Protein AF-A0A959FDM8-F1 (afdb_monomer)

Nearest PDB structures (foldseek):
  3bf2-assembly1_A-2  TM=5.795E-01  e=1.404E-01  Neisseria meningitidis FAM18
  5tu7-assembly1_A  TM=5.441E-01  e=1.177E+00  Staphylococcus epidermidis RP62A
  1ozb-assembly1_A  TM=4.384E-01  e=6.915E-01  Haemophilus influenzae
  6yfe-assembly1_AB  TM=4.463E-01  e=3.406E+00  Beihai levi-like virus 19

Solvent-accessible surface area (backbone atoms only — not comparable to full-atom values): 9810 Å² total; per-residue (Å²): 129,78,74,36,74,51,83,77,70,63,58,70,44,60,76,67,63,50,94,76,71,79,64,26,52,66,67,56,38,52,44,51,50,52,53,50,48,62,71,33,40,60,53,68,38,86,93,43,48,82,48,36,28,66,62,60,83,38,49,65,60,50,56,45,68,89,65,55,94,84,69,79,98,66,96,71,78,80,39,45,74,75,28,67,65,49,47,51,49,45,37,53,52,49,51,48,51,43,52,72,71,38,75,59,43,46,74,74,48,70,48,59,49,76,43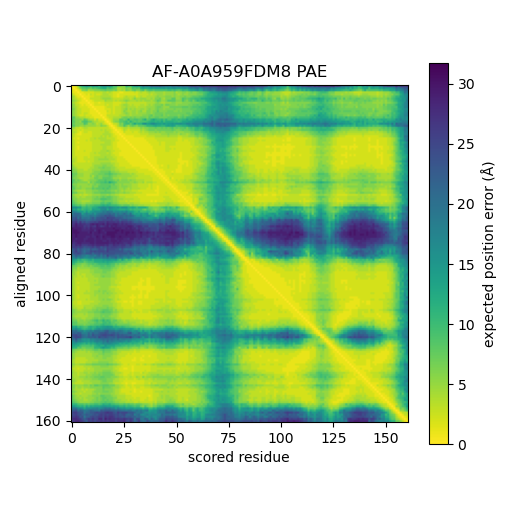,82,61,82,71,100,59,64,92,66,38,37,30,38,40,40,36,42,37,31,31,31,65,91,76,71,41,68,47,78,77,50,44,74,49,76,44,81,46,64,90,68,86,85,82,79,134

Mean predicted aligned error: 8.65 Å

Secondary structure (DSSP, 8-state):
---B--SS--HHHHHTT-S----B-HHHHHHHHHHHHHHPPTTTSSS-TT-S-GGGGGHHHHHSTT--SSS-SS-----TTT-HHHHHHHHHHHHHHHHHH-TTEEEEEEEEEEEEPPSS--TT-EEEEEEEEEEETTT--B-SSPEEEEEEE--S-----

pLDDT: mean 81.42, std 17.05, range [36.94, 97.62]

Foldseek 3Di:
DDWAAAPVGPVVCVVVVPPDHDTDDPLVRLLRVLVVQAPADQCNDPVHSRGHQPVVVCLCQQQPVVDPPPDDPDDDDDTLQRPPVNLVVSLVSSQVNSVVRVVQWDWPHKDWHWDQDDDPDDRRKIKIWIWTWTAGPVPRHISPPTRIDIDTDDPDDDDDD

Structure (mmCIF, N/CA/C/O backbone):
data_AF-A0A959FDM8-F1
#
_entry.id   AF-A0A959FDM8-F1
#
loop_
_atom_site.group_PDB
_atom_site.id
_atom_site.type_symbol
_atom_site.label_atom_id
_atom_site.label_alt_id
_atom_site.label_comp_id
_atom_site.label_asym_id
_atom_site.label_entity_id
_atom_site.label_seq_id
_atom_site.pdbx_PDB_ins_code
_atom_site.Cartn_x
_atom_site.Cartn_y
_atom_site.Cartn_z
_atom_site.occupancy
_atom_site.B_iso_or_equiv
_atom_site.auth_seq_id
_atom_site.auth_comp_id
_atom_site.auth_asym_id
_atom_site.auth_atom_id
_atom_site.pdbx_PDB_model_num
ATOM 1 N N . MET A 1 1 ? -10.845 8.423 21.062 1.00 62.12 1 MET A N 1
ATOM 2 C CA . MET A 1 1 ? -10.490 8.333 19.624 1.00 62.12 1 MET A CA 1
ATOM 3 C C . MET A 1 1 ? -10.864 6.943 19.131 1.00 62.12 1 MET A C 1
ATOM 5 O O . MET A 1 1 ? -10.782 6.033 19.945 1.00 62.12 1 MET A O 1
ATOM 9 N N . PRO A 1 2 ? -11.313 6.761 17.875 1.00 78.88 2 PRO A N 1
ATOM 10 C CA . PRO A 1 2 ? -11.652 5.434 17.362 1.00 78.88 2 PRO A CA 1
ATOM 11 C C . PRO A 1 2 ? -10.421 4.519 17.363 1.00 78.88 2 PRO A C 1
ATOM 13 O O . PRO A 1 2 ? -9.334 4.935 16.961 1.00 78.88 2 PRO A O 1
ATOM 16 N N . GLU A 1 3 ? -10.616 3.285 17.822 1.00 87.69 3 GLU A N 1
ATOM 17 C CA . GLU A 1 3 ? -9.589 2.248 17.918 1.00 87.69 3 GLU A CA 1
ATOM 18 C C . GLU A 1 3 ? -9.835 1.159 16.873 1.00 87.69 3 GLU A C 1
ATOM 20 O O . GLU A 1 3 ? -10.935 0.610 16.774 1.00 87.69 3 GLU A O 1
ATOM 25 N N . TYR A 1 4 ? -8.798 0.811 16.115 1.00 91.62 4 TYR A N 1
ATOM 26 C CA . TYR A 1 4 ? -8.880 -0.143 15.009 1.00 91.62 4 TYR A CA 1
ATOM 27 C C . TYR A 1 4 ? -8.200 -1.462 15.374 1.00 91.62 4 TYR A C 1
ATOM 29 O O . TYR A 1 4 ? -7.279 -1.497 16.189 1.00 91.62 4 TYR A O 1
ATOM 37 N N . PHE A 1 5 ? -8.638 -2.565 14.773 1.00 90.81 5 PHE A N 1
ATOM 38 C CA . PHE A 1 5 ? -7.923 -3.835 14.890 1.00 90.81 5 PHE A CA 1
ATOM 39 C C . PHE A 1 5 ? -6.745 -3.889 13.902 1.00 90.81 5 PHE A C 1
ATOM 41 O O . PHE A 1 5 ? -6.825 -3.278 12.835 1.00 90.81 5 PHE A O 1
ATOM 48 N N . PRO A 1 6 ? -5.650 -4.589 14.245 1.00 88.69 6 PRO A N 1
ATOM 49 C CA . PRO A 1 6 ? -4.534 -4.804 13.333 1.00 88.69 6 PRO A CA 1
ATOM 50 C C . PRO A 1 6 ? -4.874 -5.828 12.242 1.00 88.69 6 PRO A C 1
ATOM 52 O O . PRO A 1 6 ? -5.827 -6.598 12.373 1.00 88.69 6 PRO A O 1
ATOM 55 N N . THR A 1 7 ? -4.038 -5.855 11.202 1.00 82.62 7 THR A N 1
ATOM 56 C CA . THR A 1 7 ? -4.028 -6.887 10.158 1.00 82.62 7 THR A CA 1
ATOM 57 C C . THR A 1 7 ? -2.748 -7.727 10.304 1.00 82.62 7 THR A C 1
ATOM 59 O O . THR A 1 7 ? -1.671 -7.133 10.396 1.00 82.62 7 THR A O 1
ATOM 62 N N . PRO A 1 8 ? -2.824 -9.073 10.330 1.00 83.19 8 PRO A N 1
ATOM 63 C CA . PRO A 1 8 ? -4.046 -9.880 10.284 1.00 83.19 8 PRO A CA 1
ATOM 64 C C . PRO A 1 8 ? -4.907 -9.711 11.545 1.00 83.19 8 PRO A C 1
ATOM 66 O O . PRO A 1 8 ? -4.404 -9.392 12.624 1.00 83.19 8 PRO A O 1
ATOM 69 N N . PHE A 1 9 ? -6.217 -9.921 11.393 1.00 87.62 9 PHE A N 1
ATOM 70 C CA . PHE A 1 9 ? -7.175 -9.745 12.483 1.00 87.62 9 PHE A CA 1
ATOM 71 C C . PHE A 1 9 ? -6.873 -10.722 13.638 1.00 87.62 9 PHE A C 1
ATOM 73 O O . PHE A 1 9 ? -6.688 -11.919 13.391 1.00 87.62 9 PHE A O 1
ATOM 80 N N . PRO A 1 10 ? -6.832 -10.261 14.904 1.00 89.12 10 PRO A N 1
ATOM 81 C CA . PRO A 1 10 ? -6.372 -11.067 16.034 1.00 89.12 10 PRO A CA 1
ATOM 82 C C . PRO A 1 10 ? -7.465 -12.023 16.549 1.00 89.12 10 PRO A C 1
ATOM 84 O O . PRO A 1 10 ? -7.895 -11.945 17.700 1.00 89.12 10 PRO A O 1
ATOM 87 N N . PHE A 1 11 ? -7.923 -12.955 15.703 1.00 89.81 11 PHE A N 1
ATOM 88 C CA . PHE A 1 11 ? -8.958 -13.937 16.058 1.00 89.81 11 PHE A CA 1
ATOM 89 C C . PHE A 1 11 ? -8.583 -14.757 17.296 1.00 89.81 11 PHE A C 1
ATOM 91 O O . PHE A 1 11 ? -9.418 -14.970 18.171 1.00 89.81 11 PHE A O 1
ATOM 98 N N . HIS A 1 12 ? -7.319 -15.172 17.400 1.00 89.69 12 HIS A N 1
ATOM 99 C CA . HIS A 1 12 ? -6.831 -15.991 18.508 1.00 89.69 12 HIS A CA 1
ATOM 100 C C . HIS A 1 12 ? -7.001 -15.307 19.874 1.00 89.69 12 HIS A C 1
ATOM 102 O O . HIS A 1 12 ? -7.397 -15.962 20.837 1.00 89.69 12 HIS A O 1
ATOM 108 N N . ASP A 1 13 ? -6.753 -13.998 19.959 1.00 89.88 13 ASP A N 1
ATOM 109 C CA . ASP A 1 13 ? -6.907 -13.234 21.198 1.00 89.88 13 ASP A CA 1
ATOM 110 C C . ASP A 1 13 ? -8.375 -13.064 21.584 1.00 89.88 13 ASP A C 1
ATOM 112 O O . ASP A 1 13 ? -8.732 -13.151 22.760 1.00 89.88 13 ASP A O 1
ATOM 116 N N . ILE A 1 14 ? -9.243 -12.867 20.589 1.00 88.62 14 ILE A N 1
ATOM 117 C CA . ILE A 1 14 ? -10.691 -12.766 20.798 1.00 88.62 14 ILE A CA 1
ATOM 118 C C . ILE A 1 14 ? -11.241 -14.103 21.295 1.00 88.62 14 ILE A C 1
ATOM 120 O O . ILE A 1 14 ? -11.965 -14.139 22.290 1.00 88.62 14 ILE A O 1
ATOM 124 N N . MET A 1 15 ? -10.850 -15.210 20.659 1.00 89.81 15 MET A N 1
ATOM 125 C CA . MET A 1 15 ? -11.265 -16.555 21.062 1.00 89.81 15 MET A CA 1
ATOM 126 C C . MET A 1 15 ? -10.808 -16.895 22.484 1.00 89.81 15 MET A C 1
ATOM 128 O O . MET A 1 15 ? -11.566 -17.488 23.249 1.00 89.81 15 MET A O 1
ATOM 132 N N . LYS A 1 16 ? -9.598 -16.470 22.870 1.00 92.50 16 LYS A N 1
ATOM 133 C CA . LYS A 1 16 ? -9.056 -16.647 24.227 1.00 92.50 16 LYS A CA 1
ATOM 134 C C . LYS A 1 16 ? -9.625 -15.666 25.258 1.00 92.50 16 LYS A C 1
ATOM 136 O O . LYS A 1 16 ? -9.249 -15.743 26.425 1.00 92.50 16 LYS A O 1
ATOM 141 N N . LYS A 1 17 ? -10.519 -14.751 24.857 1.00 88.69 17 LYS A N 1
ATOM 142 C CA . LYS A 1 17 ? -11.048 -13.665 25.702 1.00 88.69 17 LYS A CA 1
ATOM 143 C C . LYS A 1 17 ? -9.924 -12.856 26.367 1.00 88.69 17 LYS A C 1
ATOM 145 O O . LYS A 1 17 ? -10.032 -12.458 27.530 1.00 88.69 17 LYS A O 1
ATOM 150 N N . SER A 1 18 ? -8.831 -12.631 25.634 1.00 88.62 18 SER A N 1
ATOM 151 C CA . SER A 1 18 ? -7.681 -11.859 26.104 1.00 88.62 18 SER A CA 1
ATOM 152 C C . SER A 1 18 ? -8.138 -10.476 26.576 1.00 88.62 18 SER A C 1
ATOM 154 O O . SER A 1 18 ? -8.799 -9.742 25.845 1.00 88.62 18 SER A O 1
ATOM 156 N N . ARG A 1 19 ? -7.755 -10.087 27.800 1.00 81.19 19 ARG A N 1
ATOM 157 C CA . ARG A 1 19 ? -8.179 -8.811 28.415 1.00 81.19 19 ARG A CA 1
ATOM 158 C C . ARG A 1 19 ? -7.658 -7.567 27.685 1.00 81.19 19 ARG A C 1
ATOM 160 O O . ARG A 1 19 ? -8.189 -6.481 27.889 1.00 81.19 19 ARG A O 1
ATOM 167 N N . LYS A 1 20 ? -6.604 -7.705 26.877 1.00 85.88 20 LYS A N 1
ATOM 168 C CA . LYS 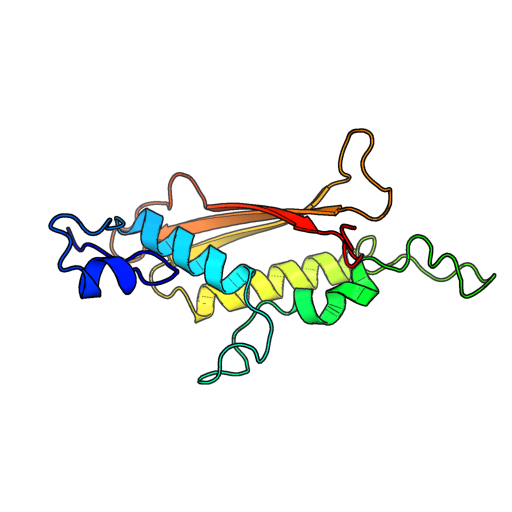A 1 20 ? -5.984 -6.615 26.115 1.00 85.88 20 LYS A CA 1
ATOM 169 C C . LYS A 1 20 ? -5.687 -7.085 24.697 1.00 85.88 20 LYS A C 1
ATOM 171 O O . LYS A 1 20 ? -4.639 -7.668 24.447 1.00 85.88 20 LYS A O 1
ATOM 176 N N . ILE A 1 21 ? -6.609 -6.824 23.777 1.00 88.31 21 ILE A N 1
ATOM 177 C CA . ILE A 1 21 ? -6.351 -6.985 22.344 1.00 88.31 21 ILE A CA 1
ATOM 178 C C . ILE A 1 21 ? -5.669 -5.710 21.865 1.00 88.31 21 ILE A C 1
ATOM 180 O O . ILE A 1 21 ? -6.181 -4.615 22.104 1.00 88.31 21 ILE A O 1
ATOM 184 N N . ARG A 1 22 ? -4.521 -5.836 21.194 1.00 88.44 22 ARG A N 1
ATOM 185 C CA . ARG A 1 22 ? -3.814 -4.676 20.643 1.00 88.44 22 ARG A CA 1
ATOM 186 C C . ARG A 1 22 ? -4.727 -3.929 19.671 1.00 88.44 22 ARG A C 1
ATOM 188 O O . ARG A 1 22 ? -5.300 -4.525 18.760 1.00 88.44 22 ARG A O 1
ATOM 195 N N . LYS A 1 23 ? -4.812 -2.616 19.852 1.00 91.81 23 LYS A N 1
ATOM 196 C CA . LYS A 1 23 ? -5.519 -1.699 18.962 1.00 91.81 23 LYS A CA 1
ATOM 197 C C . LYS A 1 23 ? -4.540 -0.758 18.285 1.00 91.81 23 LYS A C 1
ATOM 199 O O . LYS A 1 23 ? -3.459 -0.492 18.806 1.00 91.81 23 LYS A O 1
ATOM 204 N N . LEU A 1 24 ? -4.925 -0.287 17.110 1.00 92.69 24 LEU A N 1
ATOM 205 C CA . LEU A 1 24 ? -4.203 0.712 16.343 1.00 92.69 24 LEU A CA 1
ATOM 206 C C . LEU A 1 24 ? -4.940 2.045 16.438 1.00 92.69 24 LEU A C 1
ATOM 208 O O . LEU A 1 24 ? -6.175 2.089 16.420 1.00 92.69 24 LEU A O 1
ATOM 212 N N . ASN A 1 25 ? -4.174 3.131 16.501 1.00 93.88 25 ASN A N 1
ATOM 213 C CA . ASN A 1 25 ? -4.712 4.459 16.238 1.00 93.88 25 ASN A CA 1
ATOM 214 C C . ASN A 1 25 ? -5.032 4.602 14.732 1.00 93.88 25 ASN A C 1
ATOM 216 O O . ASN A 1 25 ? -4.773 3.704 13.926 1.00 93.88 25 ASN A O 1
ATOM 220 N N . LEU A 1 26 ? -5.621 5.735 14.347 1.00 93.56 26 LEU A N 1
ATOM 221 C CA . LEU A 1 26 ? -6.013 5.991 12.960 1.00 93.56 26 LEU A CA 1
ATOM 222 C C . LEU A 1 26 ? -4.828 5.925 11.983 1.00 93.56 26 LEU A C 1
ATOM 224 O O . LEU A 1 26 ? -4.949 5.325 10.919 1.00 93.56 26 LEU A O 1
ATOM 228 N N . GLU A 1 27 ? -3.698 6.527 12.339 1.00 94.94 27 GLU A N 1
ATOM 229 C CA . GLU A 1 27 ? -2.515 6.604 11.478 1.00 94.94 27 GLU A CA 1
ATOM 230 C C . GLU A 1 27 ? -1.903 5.223 11.242 1.00 94.94 27 GLU A C 1
ATOM 232 O O . GLU A 1 27 ? -1.652 4.833 10.103 1.00 94.94 27 GLU A O 1
ATOM 237 N N . ASP A 1 28 ? -1.741 4.445 12.309 1.00 94.44 28 ASP A N 1
ATOM 23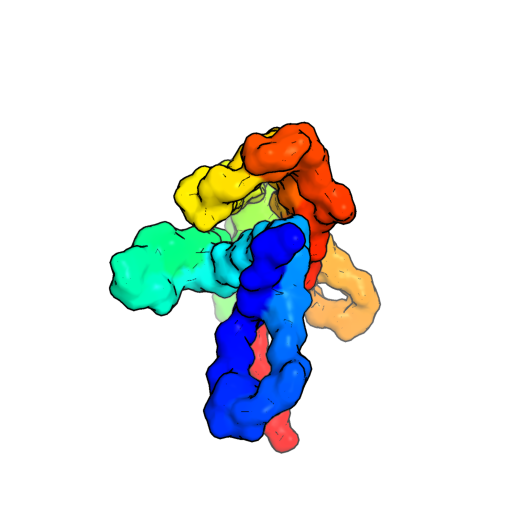8 C CA . ASP A 1 28 ? -1.226 3.081 12.248 1.00 94.44 28 ASP A CA 1
ATOM 239 C C . ASP A 1 28 ? -2.190 2.147 11.518 1.00 94.44 28 ASP A C 1
ATOM 241 O O . ASP A 1 28 ? -1.749 1.268 10.781 1.00 94.44 28 ASP A O 1
ATOM 245 N N . SER A 1 29 ? -3.502 2.356 11.661 1.00 95.25 29 SER A N 1
ATOM 246 C CA . SER A 1 29 ? -4.511 1.618 10.895 1.00 95.25 29 SER A CA 1
ATOM 247 C C . SER A 1 29 ? -4.416 1.901 9.396 1.00 95.25 29 SER A C 1
ATOM 249 O O . SER A 1 29 ? -4.518 0.969 8.601 1.00 95.25 29 SER A O 1
ATOM 251 N N . ILE A 1 30 ? -4.206 3.161 9.003 1.00 95.50 30 ILE A N 1
ATOM 252 C CA . ILE A 1 30 ? -3.995 3.543 7.600 1.00 95.50 30 ILE A CA 1
ATOM 253 C C . ILE A 1 30 ? -2.715 2.887 7.070 1.00 95.50 30 ILE A C 1
ATOM 255 O O . ILE A 1 30 ? -2.747 2.238 6.027 1.00 95.50 30 ILE A O 1
ATOM 259 N N . ARG A 1 31 ? -1.597 2.986 7.804 1.00 95.50 31 ARG A N 1
ATOM 260 C CA . ARG A 1 31 ? -0.325 2.351 7.411 1.00 95.50 31 ARG A CA 1
ATOM 261 C C . ARG A 1 31 ? -0.476 0.836 7.255 1.00 95.50 31 ARG A C 1
ATOM 263 O O . ARG A 1 31 ? -0.046 0.287 6.245 1.00 95.50 31 ARG A O 1
ATOM 270 N N . ALA A 1 32 ? -1.118 0.174 8.217 1.00 93.94 32 ALA A N 1
ATOM 271 C CA . ALA A 1 32 ? -1.342 -1.269 8.189 1.00 93.94 32 ALA A CA 1
ATOM 272 C C . ALA A 1 32 ? -2.203 -1.704 6.993 1.00 93.94 32 ALA A C 1
ATOM 274 O O . ALA A 1 32 ? -1.882 -2.699 6.344 1.00 93.94 32 ALA A O 1
ATOM 275 N N . ASN A 1 33 ? -3.256 -0.948 6.667 1.00 94.50 33 ASN A N 1
ATOM 276 C CA . ASN A 1 33 ? -4.086 -1.236 5.501 1.00 94.50 33 ASN A CA 1
ATOM 277 C C . ASN A 1 33 ? -3.294 -1.086 4.194 1.00 94.50 33 ASN A C 1
ATOM 279 O O . ASN A 1 33 ? -3.315 -1.986 3.361 1.00 94.50 33 ASN A O 1
ATOM 283 N N . ILE A 1 34 ? -2.519 -0.006 4.039 1.00 95.25 34 ILE A N 1
ATOM 284 C CA . ILE A 1 34 ? -1.684 0.185 2.845 1.00 95.25 34 ILE A CA 1
ATOM 285 C C . ILE A 1 34 ? -0.652 -0.943 2.704 1.00 95.25 34 ILE A C 1
ATOM 287 O O . ILE A 1 34 ? -0.475 -1.452 1.601 1.00 95.25 34 ILE A O 1
ATOM 291 N N . CYS A 1 35 ? -0.012 -1.387 3.793 1.00 94.00 35 CYS A N 1
ATOM 292 C CA . CYS A 1 35 ? 0.872 -2.559 3.757 1.00 94.00 35 CYS A CA 1
ATOM 293 C C . CYS A 1 35 ? 0.148 -3.807 3.237 1.00 94.00 35 CYS A C 1
ATOM 295 O O . CYS A 1 35 ? 0.697 -4.532 2.412 1.00 94.00 35 CYS A O 1
ATOM 297 N N . SER A 1 36 ? -1.085 -4.045 3.694 1.00 92.44 36 SER A N 1
ATOM 298 C CA . SER A 1 36 ? -1.900 -5.168 3.221 1.00 92.44 36 SER A CA 1
ATOM 299 C C . SER A 1 36 ? -2.201 -5.057 1.725 1.00 92.44 36 SER A C 1
ATOM 301 O O . SER A 1 36 ? -2.041 -6.035 1.005 1.00 92.44 36 SER A O 1
ATOM 303 N N . LEU A 1 37 ? -2.580 -3.867 1.244 1.00 93.88 37 LEU A N 1
ATOM 304 C CA . LEU A 1 37 ? -2.838 -3.614 -0.178 1.00 93.88 37 LEU A CA 1
ATOM 305 C C . LEU A 1 37 ? -1.590 -3.852 -1.036 1.00 93.88 37 LEU A C 1
ATOM 307 O O . LEU A 1 37 ? -1.678 -4.468 -2.092 1.00 93.88 37 LEU A O 1
ATOM 311 N N . VAL A 1 38 ? -0.427 -3.391 -0.570 1.00 93.31 38 VAL A N 1
ATOM 312 C CA . VAL A 1 38 ? 0.858 -3.570 -1.261 1.00 93.31 38 VAL A CA 1
ATOM 313 C C . VAL A 1 38 ? 1.247 -5.041 -1.366 1.00 93.31 38 VAL A C 1
ATOM 315 O O . VAL A 1 38 ? 1.800 -5.436 -2.386 1.00 93.31 38 VAL A O 1
ATOM 318 N N . LEU A 1 39 ? 1.018 -5.839 -0.323 1.00 91.62 39 LEU A N 1
ATOM 319 C CA . LEU A 1 39 ? 1.439 -7.245 -0.276 1.00 91.62 39 LEU A CA 1
ATOM 320 C C . LEU A 1 39 ? 0.495 -8.195 -1.016 1.00 91.62 39 LEU A C 1
ATOM 322 O O . LEU A 1 39 ? 0.908 -9.290 -1.383 1.00 91.62 39 LEU A O 1
ATOM 326 N N . MET A 1 40 ? -0.747 -7.779 -1.227 1.00 91.44 40 MET A N 1
ATOM 327 C CA . MET A 1 40 ? -1.778 -8.597 -1.846 1.00 91.44 40 MET A CA 1
ATOM 328 C C . MET A 1 40 ? -1.589 -8.698 -3.360 1.00 91.44 40 MET A C 1
ATOM 330 O O . MET A 1 40 ? -1.367 -7.692 -4.043 1.00 91.44 40 MET A O 1
ATOM 334 N N . ARG A 1 41 ? -1.718 -9.911 -3.899 1.00 91.44 41 ARG A N 1
ATOM 335 C CA . ARG A 1 41 ? -1.702 -10.164 -5.343 1.00 91.44 41 ARG A CA 1
ATOM 336 C C . ARG A 1 41 ? -3.064 -9.893 -5.969 1.00 91.44 41 ARG A C 1
ATOM 338 O O . ARG A 1 41 ? -4.103 -10.042 -5.329 1.00 91.44 41 ARG A O 1
ATOM 345 N N . MET A 1 42 ? -3.058 -9.543 -7.251 1.00 90.44 42 MET A N 1
ATOM 346 C CA . MET A 1 42 ? -4.290 -9.476 -8.034 1.00 90.44 42 MET A CA 1
ATOM 347 C C . MET A 1 42 ? -4.999 -10.836 -8.001 1.00 90.44 42 MET A C 1
ATOM 349 O O . MET A 1 42 ? -4.374 -11.886 -8.140 1.00 90.44 42 MET A O 1
ATOM 353 N N . GLY A 1 43 ? -6.313 -10.828 -7.779 1.00 90.25 43 GLY A N 1
ATOM 354 C CA . GLY A 1 43 ? -7.122 -12.045 -7.678 1.00 90.25 43 GLY A CA 1
ATOM 355 C C . GLY A 1 43 ? -7.039 -12.796 -6.343 1.00 90.25 43 GLY A C 1
ATOM 356 O O . GLY A 1 43 ? -7.805 -13.741 -6.162 1.00 90.25 43 GLY A O 1
ATOM 357 N N . GLU A 1 44 ? -6.175 -12.388 -5.405 1.00 89.69 44 GLU A N 1
ATOM 358 C CA . GLU A 1 44 ? -6.051 -13.036 -4.088 1.00 89.69 44 GLU A CA 1
ATOM 359 C C . GLU A 1 44 ? -7.271 -12.766 -3.198 1.00 89.69 44 GLU A C 1
ATOM 361 O O . GLU A 1 44 ? -7.714 -13.633 -2.441 1.00 89.69 44 GLU A O 1
ATOM 366 N N . PHE A 1 45 ? -7.867 -11.578 -3.317 1.00 89.94 45 PHE A N 1
ATOM 367 C CA . PHE A 1 45 ? -9.050 -11.227 -2.549 1.00 89.94 45 PHE A CA 1
ATOM 368 C C . PHE A 1 45 ? -10.328 -11.761 -3.206 1.00 89.94 45 PHE A C 1
ATOM 370 O O . PHE A 1 45 ? -10.735 -11.338 -4.287 1.00 89.94 45 PHE A O 1
ATOM 377 N N . ALA A 1 46 ? -10.999 -12.693 -2.525 1.00 90.38 46 ALA A N 1
ATOM 378 C CA . ALA A 1 46 ? -12.146 -13.415 -3.078 1.00 90.38 46 ALA A CA 1
ATOM 379 C C . ALA A 1 46 ? -13.341 -12.513 -3.444 1.00 90.38 46 ALA A C 1
ATOM 381 O O . ALA A 1 46 ? -14.046 -12.804 -4.411 1.00 90.38 46 ALA A O 1
ATOM 382 N N . TYR A 1 47 ? -13.567 -11.437 -2.683 1.00 90.31 47 TYR A N 1
ATOM 383 C CA . TYR A 1 47 ? -14.708 -10.534 -2.876 1.00 90.31 47 TYR A CA 1
ATOM 384 C C . TYR A 1 47 ? -14.465 -9.464 -3.944 1.00 90.31 47 TYR A C 1
ATOM 386 O O . TYR A 1 47 ? -15.420 -8.994 -4.557 1.00 90.31 47 TYR A O 1
ATOM 394 N N . ASP A 1 48 ? -13.206 -9.104 -4.192 1.00 91.50 48 ASP A N 1
ATOM 395 C CA . ASP A 1 48 ? -12.818 -8.216 -5.283 1.00 91.50 48 ASP A CA 1
ATOM 396 C C . ASP A 1 48 ? -11.500 -8.685 -5.896 1.00 91.50 48 ASP A C 1
ATOM 398 O O . ASP A 1 48 ? -10.407 -8.387 -5.415 1.00 91.50 48 ASP A O 1
ATOM 402 N N . ARG A 1 49 ? -11.616 -9.396 -7.018 1.00 90.50 49 ARG A N 1
ATOM 403 C CA . ARG A 1 49 ? -10.465 -9.945 -7.742 1.00 90.50 49 ARG A CA 1
ATOM 404 C C . ARG A 1 49 ? -9.599 -8.876 -8.409 1.00 90.50 49 ARG A C 1
ATOM 406 O O . ARG A 1 49 ? -8.507 -9.199 -8.865 1.00 90.50 49 ARG A O 1
ATOM 413 N N . LYS A 1 50 ? -10.078 -7.633 -8.512 1.00 90.00 50 LYS A N 1
ATOM 414 C CA . LYS A 1 50 ? -9.297 -6.511 -9.049 1.00 90.00 50 LYS A CA 1
ATOM 415 C C . LYS A 1 50 ? -8.450 -5.834 -7.974 1.00 90.00 50 LYS A C 1
ATOM 417 O O . LYS A 1 50 ? -7.631 -4.984 -8.310 1.00 90.00 50 LYS A O 1
ATOM 422 N N . MET A 1 51 ? -8.641 -6.191 -6.705 1.00 91.00 51 MET A N 1
ATOM 423 C CA . MET A 1 51 ? -7.862 -5.650 -5.605 1.00 91.00 51 MET A CA 1
ATOM 424 C C . MET A 1 51 ? -6.531 -6.394 -5.489 1.00 91.00 51 MET A C 1
ATOM 426 O O . MET A 1 51 ? -6.497 -7.614 -5.343 1.00 91.00 51 MET A O 1
ATOM 430 N N . GLY A 1 52 ? -5.434 -5.645 -5.547 1.00 91.44 52 GLY A N 1
ATOM 431 C CA . GLY A 1 52 ? -4.082 -6.180 -5.435 1.00 91.44 52 GLY A CA 1
ATOM 432 C C . GLY A 1 52 ? -3.063 -5.270 -6.102 1.00 91.44 52 GLY A C 1
ATOM 433 O O . GLY A 1 52 ? -3.405 -4.369 -6.872 1.00 91.44 52 GLY A O 1
ATOM 434 N N . PHE A 1 53 ? -1.789 -5.484 -5.791 1.00 93.19 53 PHE A N 1
ATOM 435 C CA . PHE A 1 53 ? -0.716 -4.740 -6.421 1.00 93.19 53 PHE A CA 1
ATOM 436 C C . PHE A 1 53 ? -0.212 -5.469 -7.668 1.00 93.19 53 PHE A C 1
ATOM 438 O O . PHE A 1 53 ? 0.458 -6.496 -7.596 1.00 93.19 53 PHE A O 1
ATOM 445 N N . GLU A 1 54 ? -0.503 -4.880 -8.824 1.00 89.81 54 GLU A N 1
ATOM 446 C CA . GLU A 1 54 ? -0.200 -5.405 -10.159 1.00 89.81 54 GLU A CA 1
ATOM 447 C C . GLU A 1 54 ? 1.273 -5.773 -10.383 1.00 89.81 54 GLU A C 1
ATOM 449 O O . GLU A 1 54 ? 1.570 -6.649 -11.185 1.00 89.81 54 GLU A O 1
ATOM 454 N N . MET A 1 55 ? 2.213 -5.157 -9.658 1.00 87.19 55 MET A N 1
ATOM 455 C CA . MET A 1 55 ? 3.635 -5.512 -9.746 1.00 87.19 55 MET A CA 1
ATOM 456 C C . MET A 1 55 ? 3.878 -7.014 -9.532 1.00 87.19 55 MET A C 1
ATOM 458 O O . MET A 1 55 ? 4.777 -7.574 -10.160 1.00 87.19 55 MET A O 1
ATOM 462 N N . TRP A 1 56 ? 3.086 -7.667 -8.677 1.00 86.50 56 TRP A N 1
ATOM 463 C CA . TRP A 1 56 ? 3.257 -9.087 -8.380 1.00 86.50 56 TRP A CA 1
ATOM 464 C C . TRP A 1 56 ? 2.943 -10.008 -9.558 1.00 86.50 56 TRP A C 1
ATOM 466 O O . TRP A 1 56 ? 3.523 -11.085 -9.622 1.00 86.50 56 TRP A O 1
ATOM 476 N N . ASP A 1 57 ? 2.127 -9.577 -10.521 1.00 83.12 57 ASP A N 1
ATOM 477 C CA . ASP A 1 57 ? 1.869 -10.352 -11.743 1.00 83.12 57 ASP A CA 1
ATOM 478 C C . ASP A 1 57 ? 3.081 -10.346 -12.691 1.00 83.12 57 ASP A C 1
ATOM 480 O O . ASP A 1 57 ? 3.211 -11.191 -13.578 1.00 83.12 57 ASP A O 1
ATOM 484 N N . PHE A 1 58 ? 4.003 -9.401 -12.488 1.00 76.31 58 PHE A N 1
ATOM 485 C CA . PHE A 1 58 ? 5.231 -9.254 -13.262 1.00 76.31 58 PHE A CA 1
ATOM 486 C C . PHE A 1 58 ? 6.474 -9.688 -12.482 1.00 76.31 58 PHE A C 1
ATOM 488 O O . PHE A 1 58 ? 7.583 -9.465 -12.965 1.00 76.31 58 PHE A O 1
ATOM 495 N N . ASP A 1 59 ? 6.332 -10.314 -11.311 1.00 68.75 59 ASP A N 1
ATOM 496 C CA . ASP A 1 59 ? 7.457 -10.685 -10.446 1.00 68.75 59 ASP A CA 1
ATOM 497 C C . ASP A 1 59 ? 8.535 -11.497 -11.201 1.00 68.75 59 ASP A C 1
ATOM 499 O O . ASP A 1 59 ? 9.729 -11.207 -11.123 1.00 68.75 59 ASP A O 1
ATOM 503 N N . ARG A 1 60 ? 8.139 -12.421 -12.078 1.00 63.97 60 ARG A N 1
ATOM 504 C CA . ARG A 1 60 ? 9.076 -13.161 -12.936 1.00 63.97 60 ARG A CA 1
ATOM 505 C C . ARG A 1 60 ? 9.778 -12.268 -13.966 1.00 63.97 60 ARG A C 1
ATOM 507 O O . ARG A 1 60 ? 10.996 -12.297 -14.102 1.00 63.97 60 ARG A O 1
ATOM 514 N N . GLN A 1 61 ? 9.046 -11.421 -14.679 1.00 62.50 61 GLN A N 1
ATOM 515 C CA . GLN A 1 61 ? 9.625 -10.592 -15.749 1.00 62.50 61 GLN A CA 1
ATOM 516 C C . GLN A 1 61 ? 10.493 -9.452 -15.210 1.00 62.50 61 GLN A C 1
ATOM 518 O O . GLN A 1 61 ? 11.470 -9.045 -15.837 1.00 62.50 61 GLN A O 1
ATOM 523 N N . VAL A 1 62 ? 10.133 -8.931 -14.040 1.00 59.47 62 VAL A N 1
ATOM 524 C CA . VAL A 1 62 ? 10.849 -7.862 -13.356 1.00 59.47 62 VAL A CA 1
ATOM 525 C C . VAL A 1 62 ? 12.223 -8.364 -12.902 1.00 59.47 62 VAL A C 1
ATOM 527 O O . VAL A 1 62 ? 13.194 -7.631 -13.054 1.00 59.47 62 VAL A O 1
ATOM 530 N N . PHE A 1 63 ? 12.348 -9.609 -12.429 1.00 57.16 63 PHE A N 1
ATOM 531 C CA . PHE A 1 63 ? 13.559 -10.057 -11.729 1.00 57.16 63 PHE A CA 1
ATOM 532 C C . PHE A 1 63 ? 14.421 -11.110 -12.450 1.00 57.16 63 PHE A C 1
ATOM 534 O O . PHE A 1 63 ? 15.601 -11.219 -12.124 1.00 57.16 63 PHE A O 1
ATOM 541 N N . TYR A 1 64 ? 13.899 -11.851 -13.437 1.00 53.66 64 TYR A N 1
ATOM 542 C CA . TYR A 1 64 ? 14.646 -12.946 -14.087 1.00 53.66 64 TYR A CA 1
ATOM 543 C C . TYR A 1 64 ? 15.525 -12.510 -15.275 1.00 53.66 64 TYR A C 1
ATOM 545 O O . TYR A 1 64 ? 16.415 -13.251 -15.686 1.00 53.66 64 TYR A O 1
ATOM 553 N N . HIS A 1 65 ? 15.362 -11.287 -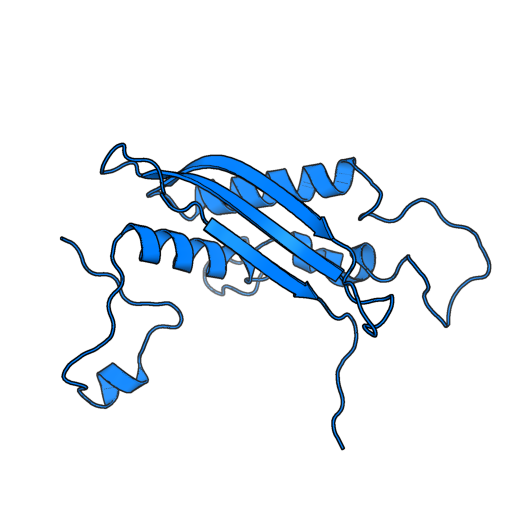15.795 1.00 51.53 65 HIS A N 1
ATOM 554 C CA . HIS A 1 65 ? 16.086 -10.844 -16.999 1.00 51.53 65 HIS A CA 1
ATOM 555 C C . HIS A 1 65 ? 17.599 -10.643 -16.799 1.00 51.53 65 HIS A C 1
ATOM 557 O O . HIS A 1 65 ? 18.358 -10.641 -17.764 1.00 51.53 65 HIS A O 1
ATOM 563 N N . GLU A 1 66 ? 18.073 -10.458 -15.563 1.00 49.34 66 GLU A N 1
ATOM 564 C CA . GLU A 1 66 ? 19.492 -10.151 -15.333 1.00 49.34 66 GLU A CA 1
ATOM 565 C C . GLU A 1 66 ? 20.439 -11.352 -15.493 1.00 49.34 66 GLU A C 1
ATOM 567 O O . GLU A 1 66 ? 21.642 -11.120 -15.611 1.00 49.34 66 GLU A O 1
ATOM 572 N N . ARG A 1 67 ? 19.926 -12.594 -15.532 1.00 48.56 67 ARG A N 1
ATOM 573 C CA . ARG A 1 67 ? 20.605 -13.841 -15.951 1.00 48.56 67 ARG A CA 1
ATOM 574 C C . ARG A 1 67 ? 19.693 -15.020 -15.604 1.00 48.56 67 ARG A C 1
ATOM 576 O O . ARG A 1 67 ? 19.762 -15.541 -14.495 1.00 48.56 67 ARG A O 1
ATOM 583 N N . GLU A 1 68 ? 18.874 -15.488 -16.537 1.00 44.06 68 GLU A N 1
ATOM 584 C CA . GLU A 1 68 ? 18.462 -16.891 -16.472 1.00 44.06 68 GLU A CA 1
ATOM 585 C C . GLU A 1 68 ? 19.735 -17.740 -16.644 1.00 44.06 68 GLU A C 1
ATOM 587 O O . GLU A 1 68 ? 20.429 -17.576 -17.650 1.00 44.06 68 GLU A O 1
ATOM 592 N N . PRO A 1 69 ? 20.109 -18.632 -15.706 1.00 45.31 69 PRO A N 1
ATOM 593 C CA . PRO A 1 69 ? 21.311 -19.448 -15.878 1.00 45.31 69 PRO A CA 1
ATOM 594 C C . PRO A 1 69 ? 21.170 -20.498 -16.993 1.00 45.31 69 PRO A C 1
ATOM 596 O O . PRO A 1 69 ? 22.158 -21.144 -17.333 1.00 45.31 69 PRO A O 1
ATOM 599 N N . TYR A 1 70 ? 19.966 -20.683 -17.556 1.00 46.03 70 TYR A N 1
ATOM 600 C CA . TYR A 1 70 ? 19.656 -21.843 -18.394 1.00 46.03 70 TYR A CA 1
ATOM 601 C C . TYR A 1 70 ? 19.071 -21.552 -19.779 1.00 46.03 70 TYR A C 1
ATOM 603 O O . TYR A 1 70 ? 19.035 -22.484 -20.577 1.00 46.03 70 TYR A O 1
ATOM 611 N N . TYR A 1 71 ? 18.691 -20.319 -20.131 1.00 43.91 71 TYR A N 1
ATOM 612 C CA . TYR A 1 71 ? 18.146 -20.045 -21.465 1.00 43.91 71 TYR A CA 1
ATOM 613 C C . TYR A 1 71 ? 18.662 -18.728 -22.085 1.00 43.91 71 TYR A C 1
ATOM 615 O O . TYR A 1 71 ? 18.480 -17.631 -21.579 1.00 43.91 71 TYR A O 1
ATOM 623 N N . GLU A 1 72 ? 19.304 -18.912 -23.245 1.00 41.91 72 GLU A N 1
ATOM 624 C CA . GLU A 1 72 ? 19.558 -17.974 -24.351 1.00 41.91 72 GLU A CA 1
ATOM 625 C C . GLU A 1 72 ? 20.808 -17.060 -24.380 1.00 41.91 72 GLU A C 1
ATOM 627 O O . GLU A 1 72 ? 20.986 -16.083 -23.660 1.00 41.91 72 GLU A O 1
ATOM 632 N N . LYS A 1 73 ? 21.646 -17.325 -25.399 1.00 46.41 73 LYS A N 1
ATOM 633 C CA . LYS A 1 73 ? 22.865 -16.598 -25.813 1.00 46.41 73 LYS A CA 1
ATOM 634 C C . LYS A 1 73 ? 22.611 -15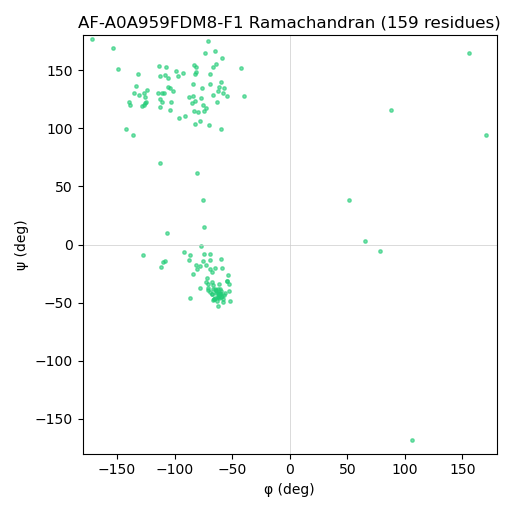.251 -26.524 1.00 46.41 73 LYS A C 1
ATOM 636 O O . LYS A 1 73 ? 23.518 -14.735 -27.180 1.00 46.41 73 LYS A O 1
ATOM 641 N N . LYS A 1 74 ? 21.411 -14.665 -26.464 1.00 49.59 74 LYS A N 1
ATOM 642 C CA . LYS A 1 74 ? 21.100 -13.414 -27.185 1.00 49.59 74 LYS A CA 1
ATOM 643 C C . LYS A 1 74 ? 20.908 -12.256 -26.210 1.00 49.59 74 LYS A C 1
ATOM 645 O O . LYS A 1 74 ? 20.039 -12.296 -25.354 1.00 49.59 74 LYS A O 1
ATOM 650 N N . LYS A 1 75 ? 21.708 -11.194 -26.378 1.00 52.00 75 LYS A N 1
ATOM 651 C CA . LYS A 1 75 ? 21.555 -9.920 -25.655 1.00 52.00 75 LYS A CA 1
ATOM 652 C C . LYS A 1 75 ? 20.180 -9.317 -25.960 1.00 52.00 75 LYS A C 1
ATOM 654 O O . LYS A 1 75 ? 19.995 -8.698 -27.007 1.00 52.00 75 LYS A O 1
ATOM 659 N N . THR A 1 76 ? 19.227 -9.490 -25.058 1.00 49.22 76 THR A N 1
ATOM 660 C CA . THR A 1 76 ? 17.882 -8.914 -25.145 1.00 49.22 76 THR A CA 1
ATOM 661 C C . THR A 1 76 ? 17.762 -7.648 -24.292 1.00 49.22 76 THR A C 1
ATOM 663 O O . THR A 1 76 ? 18.468 -7.457 -23.304 1.00 49.22 76 THR A O 1
ATOM 666 N N . LYS A 1 77 ? 16.895 -6.742 -24.766 1.00 53.28 77 LYS A N 1
ATOM 667 C CA . LYS A 1 77 ? 16.620 -5.368 -24.297 1.00 53.28 77 LYS A CA 1
ATOM 668 C C . LYS A 1 77 ? 16.551 -5.232 -22.765 1.00 53.28 77 LYS A C 1
ATOM 670 O O . LYS A 1 77 ? 16.147 -6.167 -22.093 1.00 53.28 77 LYS A O 1
ATOM 675 N N . LYS A 1 78 ? 16.884 -4.041 -22.244 1.00 54.03 78 LYS A N 1
ATOM 676 C CA . LYS A 1 78 ? 16.783 -3.655 -20.819 1.00 54.03 78 LYS A CA 1
ATOM 677 C C . LYS A 1 78 ? 15.500 -4.192 -20.164 1.00 54.03 78 LYS A C 1
ATOM 679 O O . LYS A 1 78 ? 14.411 -3.954 -20.689 1.00 54.03 78 LYS A O 1
ATOM 684 N N . GLY A 1 79 ? 15.634 -4.882 -19.030 1.00 55.06 79 GLY A N 1
ATOM 685 C CA . GLY A 1 79 ? 14.500 -5.463 -18.303 1.00 55.06 79 GLY A CA 1
ATOM 686 C C . GLY A 1 79 ? 13.540 -4.400 -17.736 1.00 55.06 79 GLY A C 1
ATOM 687 O O . GLY A 1 79 ? 13.898 -3.219 -17.662 1.00 55.06 79 GLY A O 1
ATOM 688 N N . PRO A 1 80 ? 12.329 -4.779 -17.285 1.00 55.03 80 PRO A N 1
ATOM 689 C CA . PRO A 1 80 ? 11.328 -3.851 -16.743 1.00 55.03 80 PRO A CA 1
ATOM 690 C C . PRO A 1 80 ? 11.852 -2.967 -15.595 1.00 55.03 80 PRO A C 1
ATOM 692 O O . PRO A 1 80 ? 11.462 -1.811 -15.477 1.00 55.03 80 PRO A O 1
ATOM 695 N N . LEU A 1 81 ? 12.798 -3.459 -14.789 1.00 57.28 81 LEU A N 1
ATOM 696 C CA . LEU A 1 81 ? 13.454 -2.691 -13.719 1.00 57.28 81 LEU A CA 1
ATOM 697 C C . LEU A 1 81 ? 14.282 -1.506 -14.225 1.00 57.28 81 LEU A C 1
ATOM 699 O O . LEU A 1 81 ? 14.286 -0.425 -13.631 1.00 57.28 81 LEU A O 1
ATOM 703 N N . GLU A 1 82 ? 14.983 -1.705 -15.336 1.00 59.16 82 GLU A N 1
ATOM 704 C CA . GLU A 1 82 ? 15.772 -0.671 -16.003 1.00 59.16 82 GLU A CA 1
ATOM 705 C C . GLU A 1 82 ? 14.891 0.222 -16.886 1.00 59.16 82 GLU A C 1
ATOM 707 O O . GLU A 1 82 ? 15.271 1.342 -17.243 1.00 59.16 82 GLU A O 1
ATOM 712 N N . ASN A 1 83 ? 13.685 -0.253 -17.204 1.00 70.19 83 ASN A N 1
ATOM 713 C CA . ASN A 1 83 ? 12.694 0.473 -17.967 1.00 70.19 83 ASN A CA 1
ATOM 714 C C . ASN A 1 83 ? 11.981 1.505 -17.076 1.00 70.19 83 ASN A C 1
ATOM 716 O O . ASN A 1 83 ? 11.140 1.187 -16.232 1.00 70.19 83 ASN A O 1
ATOM 720 N N . ALA A 1 84 ? 12.305 2.783 -17.280 1.00 75.12 84 ALA A N 1
ATOM 721 C CA . ALA A 1 84 ? 11.649 3.894 -16.591 1.00 75.12 84 ALA A CA 1
ATOM 722 C C . ALA A 1 84 ? 10.115 3.871 -16.754 1.00 75.12 84 ALA A C 1
ATOM 724 O O . ALA A 1 84 ? 9.398 4.253 -15.830 1.00 75.12 84 ALA A O 1
ATOM 725 N N . THR A 1 85 ? 9.611 3.363 -17.883 1.00 79.94 85 THR A N 1
ATOM 726 C CA . THR A 1 85 ? 8.176 3.252 -18.167 1.00 79.94 85 THR A CA 1
ATOM 727 C C . THR A 1 85 ? 7.485 2.245 -17.251 1.00 79.94 85 THR A C 1
ATOM 729 O O . THR A 1 85 ? 6.421 2.550 -16.724 1.00 79.94 85 THR A O 1
ATOM 732 N N . ALA A 1 86 ? 8.094 1.084 -16.987 1.00 79.19 86 ALA A N 1
ATOM 733 C CA . ALA A 1 86 ? 7.502 0.078 -16.100 1.00 79.19 86 ALA A CA 1
ATOM 734 C C . ALA A 1 86 ? 7.528 0.529 -14.631 1.00 79.19 86 ALA A C 1
ATOM 736 O O . ALA A 1 86 ? 6.538 0.379 -13.920 1.00 79.19 86 ALA A O 1
ATOM 737 N N . ARG A 1 87 ? 8.608 1.187 -14.183 1.00 83.75 87 ARG A N 1
ATOM 738 C CA . ARG A 1 87 ? 8.647 1.807 -12.843 1.00 83.75 87 ARG A CA 1
ATOM 739 C C . ARG A 1 87 ? 7.571 2.875 -12.668 1.00 83.75 87 ARG A C 1
ATOM 741 O O . ARG A 1 87 ? 6.920 2.918 -11.626 1.00 83.75 87 ARG A O 1
ATOM 748 N N . LYS A 1 88 ? 7.367 3.715 -13.688 1.00 89.31 88 LYS A N 1
ATOM 749 C CA . LYS A 1 88 ? 6.279 4.698 -13.701 1.00 89.31 88 LYS A CA 1
ATOM 750 C C . LYS A 1 88 ? 4.916 4.003 -13.630 1.00 89.31 88 LYS A C 1
ATOM 752 O O . LYS A 1 88 ? 4.104 4.376 -12.795 1.00 89.31 88 LYS A O 1
ATOM 757 N N . HIS A 1 89 ? 4.715 2.954 -14.424 1.00 89.94 89 HIS A N 1
ATOM 758 C CA . HIS A 1 89 ? 3.486 2.167 -14.423 1.00 89.94 89 HIS A CA 1
ATOM 759 C C . HIS A 1 89 ? 3.165 1.568 -13.045 1.00 89.94 89 HIS A C 1
ATOM 761 O O . HIS A 1 89 ? 2.070 1.773 -12.533 1.00 89.94 89 HIS A O 1
ATOM 767 N N . PHE A 1 90 ? 4.126 0.904 -12.392 1.00 90.75 90 PHE A N 1
ATOM 768 C CA . PHE A 1 90 ? 3.914 0.338 -11.054 1.00 90.75 90 PHE A CA 1
ATOM 769 C C . PHE A 1 90 ? 3.658 1.409 -9.997 1.00 90.75 90 PHE A C 1
ATOM 771 O O . PHE A 1 90 ? 2.794 1.229 -9.143 1.00 90.75 90 PHE A O 1
ATOM 778 N N . LYS A 1 91 ? 4.351 2.548 -10.071 1.00 94.00 91 LYS A N 1
ATOM 779 C CA . LYS A 1 91 ? 4.072 3.694 -9.201 1.00 94.00 91 LYS A CA 1
ATOM 780 C C . LYS A 1 91 ? 2.637 4.206 -9.375 1.00 94.00 91 LYS A C 1
ATOM 782 O O . LYS A 1 91 ? 1.968 4.476 -8.378 1.00 94.00 91 LYS A O 1
ATOM 787 N N . ASP A 1 92 ? 2.175 4.352 -10.613 1.00 94.69 92 ASP A N 1
ATOM 788 C CA . ASP A 1 92 ? 0.837 4.863 -10.919 1.00 94.69 92 ASP A CA 1
ATOM 789 C C . ASP A 1 92 ? -0.245 3.853 -10.498 1.00 94.69 92 ASP A C 1
ATOM 791 O O . ASP A 1 92 ? -1.232 4.233 -9.864 1.00 94.69 92 ASP A O 1
ATOM 795 N N . SER A 1 93 ? -0.008 2.561 -10.744 1.00 94.50 93 SER A N 1
ATOM 796 C CA . SER A 1 93 ? -0.865 1.459 -10.293 1.00 94.50 93 SER A CA 1
ATOM 797 C C . SER A 1 93 ? -0.950 1.391 -8.759 1.00 94.50 93 SER A C 1
ATOM 799 O O . SER A 1 93 ? -2.050 1.331 -8.210 1.00 94.50 93 SER A O 1
ATOM 801 N N . LEU A 1 94 ? 0.174 1.549 -8.044 1.00 95.50 94 LEU A N 1
ATOM 802 C CA . LEU A 1 94 ? 0.204 1.636 -6.578 1.00 95.50 94 LEU A CA 1
ATOM 803 C C . LEU A 1 94 ? -0.568 2.853 -6.048 1.00 95.50 94 LEU A C 1
ATOM 805 O O . LEU A 1 94 ? -1.352 2.737 -5.106 1.00 95.50 94 LEU A O 1
ATOM 809 N N . LYS A 1 95 ? -0.372 4.031 -6.653 1.00 96.81 95 LYS A N 1
ATOM 810 C CA . LYS A 1 95 ? -1.102 5.245 -6.264 1.00 96.81 95 LYS A CA 1
ATOM 811 C C . LYS A 1 95 ? -2.611 5.066 -6.439 1.00 96.81 95 LYS A C 1
ATOM 813 O O . LYS A 1 95 ? -3.364 5.479 -5.555 1.00 96.81 95 LYS A O 1
ATOM 818 N N . ARG A 1 96 ? -3.042 4.461 -7.551 1.00 96.38 96 ARG A N 1
ATOM 819 C CA . ARG A 1 96 ? -4.450 4.150 -7.835 1.00 96.38 96 ARG A CA 1
ATOM 820 C C . ARG A 1 96 ? -5.021 3.184 -6.798 1.00 96.38 96 ARG A C 1
ATOM 822 O O . ARG A 1 96 ? -5.996 3.539 -6.144 1.00 96.38 96 ARG A O 1
ATOM 829 N N . LEU A 1 97 ? -4.352 2.051 -6.567 1.00 96.50 97 LEU A N 1
ATOM 830 C CA . LEU A 1 97 ? -4.758 1.037 -5.588 1.00 96.50 97 LEU A CA 1
ATOM 831 C C . LEU A 1 97 ? -5.017 1.649 -4.205 1.00 96.50 97 LEU A C 1
ATOM 833 O O . LEU A 1 97 ? -6.065 1.414 -3.608 1.00 96.50 97 LEU A O 1
ATOM 837 N N . ILE A 1 98 ? -4.085 2.468 -3.711 1.00 96.56 98 ILE A N 1
ATOM 838 C CA . ILE A 1 98 ? -4.216 3.116 -2.399 1.00 96.56 98 ILE A CA 1
ATOM 839 C C . ILE A 1 98 ? -5.345 4.147 -2.409 1.00 96.56 98 ILE A C 1
ATOM 841 O O . ILE A 1 98 ? -6.116 4.218 -1.459 1.00 96.56 98 ILE A O 1
ATOM 845 N N . SER A 1 99 ? -5.457 4.949 -3.467 1.00 96.38 99 SER A N 1
ATOM 846 C CA . SER A 1 99 ? -6.458 6.021 -3.530 1.00 96.38 99 SER A CA 1
ATOM 847 C C . SER A 1 99 ? -7.891 5.479 -3.597 1.00 96.38 99 SER A C 1
ATOM 849 O O . SER A 1 99 ? -8.801 6.105 -3.057 1.00 96.38 99 SER A O 1
ATOM 851 N N . GLU A 1 100 ? -8.084 4.321 -4.231 1.00 95.69 100 GLU A N 1
ATOM 852 C CA . GLU A 1 100 ? -9.377 3.636 -4.334 1.00 95.69 100 GLU A CA 1
ATOM 853 C C . GLU A 1 100 ? -9.747 2.891 -3.041 1.00 95.69 100 GLU A C 1
ATOM 855 O O . GLU A 1 100 ? -10.909 2.908 -2.641 1.00 95.69 100 GLU A O 1
ATOM 860 N N . ASN A 1 101 ? -8.770 2.281 -2.356 1.00 95.50 101 ASN A N 1
ATOM 861 C CA . ASN A 1 101 ? -9.033 1.340 -1.257 1.00 95.50 101 ASN A CA 1
ATOM 862 C C . ASN A 1 101 ? -8.700 1.871 0.148 1.00 95.50 101 ASN A C 1
ATOM 864 O O . ASN A 1 101 ? -9.139 1.303 1.146 1.00 95.50 101 ASN A O 1
ATOM 868 N N . GLU A 1 102 ? -7.963 2.977 0.264 1.00 95.69 102 GLU A N 1
ATOM 869 C CA . GLU A 1 102 ? -7.720 3.681 1.527 1.00 95.69 102 GLU A CA 1
ATOM 870 C C . GLU A 1 102 ? -8.394 5.057 1.508 1.00 95.69 102 GLU A C 1
ATOM 872 O O . GLU A 1 102 ? -7.765 6.116 1.476 1.00 95.69 102 GLU A O 1
ATOM 877 N N . ILE A 1 103 ? -9.727 5.038 1.553 1.00 95.81 103 ILE A N 1
ATOM 878 C CA . ILE A 1 103 ? -10.569 6.233 1.416 1.00 95.81 103 ILE A CA 1
ATOM 879 C C . ILE A 1 103 ? -10.302 7.313 2.472 1.00 95.81 103 ILE A C 1
ATOM 881 O O . ILE A 1 103 ? -10.674 8.469 2.253 1.00 95.81 103 ILE A O 1
ATOM 885 N N . ARG A 1 104 ? -9.682 6.968 3.611 1.00 96.31 104 ARG A N 1
ATOM 886 C CA . ARG A 1 104 ? -9.393 7.900 4.715 1.00 96.31 104 ARG A CA 1
ATOM 887 C C . ARG A 1 104 ? -8.183 8.784 4.417 1.00 96.31 104 ARG A C 1
ATOM 889 O O . ARG A 1 104 ? -8.030 9.828 5.055 1.00 96.31 104 ARG A O 1
ATOM 896 N N . LEU A 1 105 ? -7.343 8.396 3.457 1.00 97.31 105 LEU A N 1
ATOM 897 C CA . LEU A 1 105 ? -6.133 9.111 3.070 1.00 97.31 105 LEU A CA 1
ATOM 898 C C . LEU A 1 105 ? -6.335 9.822 1.724 1.00 97.31 105 LEU A C 1
ATOM 900 O O . LEU A 1 105 ? -6.878 9.269 0.774 1.00 97.31 105 LEU A O 1
ATOM 904 N N . ASN A 1 106 ? -5.890 11.071 1.630 1.00 97.31 106 ASN A N 1
ATOM 905 C CA . ASN A 1 106 ? -5.654 11.748 0.362 1.00 97.31 106 ASN A CA 1
ATOM 906 C C . ASN A 1 106 ? -4.166 11.617 0.012 1.00 97.31 106 ASN A C 1
ATOM 908 O O . ASN A 1 106 ? -3.321 12.208 0.688 1.00 97.31 106 ASN A O 1
ATOM 912 N N . VAL A 1 107 ? -3.838 10.809 -0.997 1.00 96.75 107 VAL A N 1
ATOM 913 C CA . VAL A 1 107 ? -2.450 10.486 -1.357 1.00 96.75 107 VAL A CA 1
ATOM 914 C C . VAL A 1 107 ? -1.795 11.671 -2.067 1.00 96.75 107 VAL A C 1
ATOM 916 O O . VAL A 1 107 ? -2.171 12.023 -3.185 1.00 96.75 107 VAL A O 1
ATOM 919 N N . SER A 1 108 ? -0.775 12.264 -1.446 1.00 94.50 108 SER A N 1
ATOM 920 C CA . SER A 1 108 ? -0.036 13.394 -2.020 1.00 94.50 108 SER A CA 1
ATOM 921 C C . SER A 1 108 ? 1.100 12.921 -2.924 1.00 94.50 108 SER A C 1
ATOM 923 O O . SER A 1 108 ? 1.251 13.407 -4.046 1.00 94.50 108 SER A O 1
ATOM 925 N N . SER A 1 109 ? 1.881 11.937 -2.476 1.00 95.44 109 SER A N 1
ATOM 926 C CA . SER A 1 109 ? 2.974 11.369 -3.259 1.00 95.44 109 SER A CA 1
ATOM 927 C C . SER A 1 109 ? 3.206 9.896 -2.935 1.00 95.44 109 SER A C 1
ATOM 929 O O . SER A 1 109 ? 2.937 9.415 -1.835 1.00 95.44 109 SER A O 1
ATOM 931 N N . VAL A 1 110 ? 3.706 9.179 -3.939 1.00 96.38 110 VAL A N 1
ATOM 932 C CA . VAL A 1 110 ? 4.145 7.788 -3.827 1.00 96.38 110 VAL A CA 1
ATOM 933 C C . VAL A 1 110 ? 5.529 7.691 -4.447 1.00 96.38 110 VAL A C 1
ATOM 935 O O . VAL 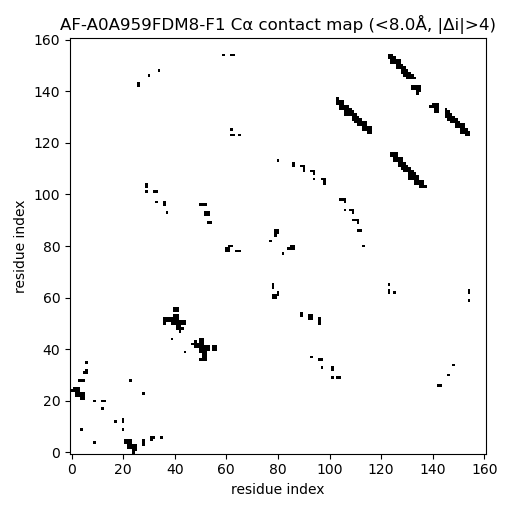A 1 110 ? 5.754 8.138 -5.580 1.00 96.38 110 VAL A O 1
ATOM 938 N N . PHE A 1 111 ? 6.449 7.107 -3.698 1.00 94.31 111 PHE A N 1
ATOM 939 C CA . PHE A 1 111 ? 7.724 6.632 -4.193 1.00 94.31 111 PHE A CA 1
ATOM 940 C C . PHE A 1 111 ? 7.668 5.113 -4.309 1.00 94.31 111 PHE A C 1
ATOM 942 O O . PHE A 1 111 ? 7.194 4.422 -3.408 1.00 94.31 111 PHE A O 1
ATOM 949 N N . PHE A 1 112 ? 8.156 4.618 -5.438 1.00 91.19 112 PHE A N 1
ATOM 950 C CA . PHE A 1 112 ? 8.304 3.204 -5.722 1.00 91.19 112 PHE A CA 1
ATOM 951 C C . PHE A 1 112 ? 9.638 3.024 -6.442 1.00 91.19 112 PHE A C 1
ATOM 953 O O . PHE A 1 112 ? 9.882 3.657 -7.476 1.00 91.19 112 PHE A O 1
ATOM 960 N N . GLY A 1 113 ? 10.513 2.198 -5.882 1.00 86.12 113 GLY A N 1
ATOM 961 C CA . GLY A 1 113 ? 11.863 2.017 -6.387 1.00 86.12 113 GLY A CA 1
ATOM 962 C C . GLY A 1 113 ? 12.445 0.657 -6.042 1.00 86.12 113 GLY A C 1
ATOM 963 O O . GLY A 1 113 ? 11.909 -0.089 -5.226 1.00 86.12 113 GLY A O 1
ATOM 964 N N . PHE A 1 114 ? 13.575 0.361 -6.673 1.00 82.12 114 PHE A N 1
ATOM 965 C CA . PHE A 1 114 ? 14.345 -0.848 -6.428 1.00 82.12 114 PHE A CA 1
ATOM 966 C C . PHE A 1 114 ? 15.766 -0.463 -6.046 1.00 82.12 114 PHE A C 1
ATOM 968 O O . PHE A 1 114 ? 16.399 0.348 -6.722 1.00 82.12 114 PHE A O 1
ATOM 975 N N . GLU A 1 115 ? 16.264 -1.077 -4.985 1.00 81.31 115 GLU A N 1
ATOM 976 C CA . GLU A 1 115 ? 17.640 -0.968 -4.528 1.00 81.31 115 GLU A CA 1
ATOM 977 C C . GLU A 1 115 ? 18.343 -2.317 -4.697 1.00 81.31 115 GLU A C 1
ATOM 979 O O . GLU A 1 115 ? 17.751 -3.393 -4.525 1.00 81.31 115 GLU A O 1
ATOM 984 N N . LYS A 1 116 ? 19.638 -2.260 -5.025 1.00 74.62 116 LYS A N 1
ATOM 985 C CA . LYS A 1 116 ? 20.511 -3.428 -4.904 1.00 74.62 116 LYS A CA 1
ATOM 986 C C . LYS A 1 116 ? 20.700 -3.732 -3.423 1.00 74.62 116 LYS A C 1
ATOM 988 O O . LYS A 1 116 ? 20.892 -2.823 -2.620 1.00 74.62 116 LYS A O 1
ATOM 993 N N . VAL A 1 117 ? 20.661 -5.011 -3.074 1.00 72.69 117 VAL A N 1
ATOM 994 C CA . VAL A 1 117 ? 20.985 -5.455 -1.719 1.00 72.69 117 VAL A CA 1
ATOM 995 C C . VAL A 1 117 ? 22.508 -5.423 -1.569 1.00 72.69 117 VAL A C 1
ATOM 997 O O . VAL A 1 117 ? 23.215 -5.973 -2.411 1.00 72.69 117 VAL A O 1
ATOM 1000 N N . SER A 1 118 ? 23.023 -4.744 -0.545 1.00 64.81 118 SER A N 1
ATOM 1001 C CA . SER A 1 118 ? 24.451 -4.748 -0.207 1.00 64.81 118 SER A CA 1
ATOM 1002 C C . SER A 1 118 ? 24.818 -5.9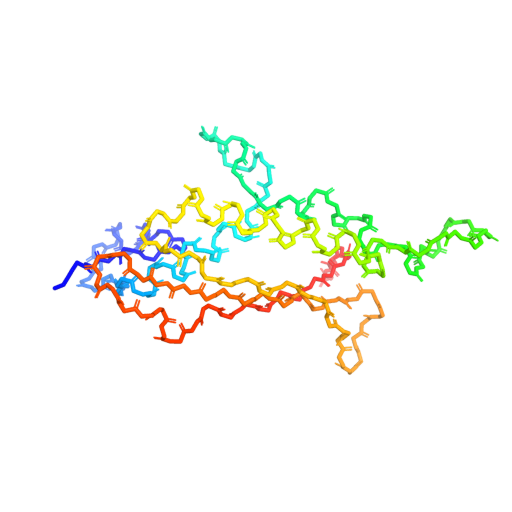88 0.625 1.00 64.81 118 SER A C 1
ATOM 1004 O O . SER A 1 118 ? 24.009 -6.464 1.420 1.00 64.81 118 SER A O 1
ATOM 1006 N N . GLY A 1 119 ? 26.041 -6.510 0.459 1.00 66.56 119 GLY A N 1
ATOM 1007 C CA . GLY A 1 119 ? 26.570 -7.666 1.206 1.00 66.56 119 GLY A CA 1
ATOM 1008 C C . GLY A 1 119 ? 26.650 -8.971 0.395 1.00 66.56 119 GLY A C 1
ATOM 1009 O O . GLY A 1 119 ? 26.486 -8.957 -0.822 1.00 66.56 119 GLY A O 1
ATOM 1010 N N . ASN A 1 120 ? 26.887 -10.103 1.076 1.00 59.16 120 ASN A N 1
ATOM 1011 C CA . ASN A 1 120 ? 26.977 -11.463 0.497 1.00 59.16 120 ASN A CA 1
ATOM 1012 C C . ASN A 1 120 ? 25.601 -12.050 0.119 1.00 59.16 120 ASN A C 1
ATOM 1014 O O . ASN A 1 120 ? 25.314 -13.223 0.344 1.00 59.16 120 ASN A O 1
ATOM 1018 N N . MET A 1 121 ? 24.718 -11.213 -0.407 1.00 61.53 121 MET A N 1
ATOM 1019 C CA . MET A 1 121 ? 23.378 -11.587 -0.838 1.00 61.53 121 MET A CA 1
ATOM 1020 C C . MET A 1 121 ? 23.421 -11.944 -2.326 1.00 61.53 121 MET A C 1
ATOM 1022 O O . MET A 1 121 ? 24.233 -11.416 -3.089 1.00 61.53 121 MET A O 1
ATOM 1026 N N . SER A 1 122 ? 22.572 -12.878 -2.747 1.00 60.78 122 SER A N 1
ATOM 1027 C CA . SER A 1 122 ? 22.543 -13.349 -4.131 1.00 60.78 122 SER A CA 1
ATOM 1028 C C . SER A 1 122 ? 22.234 -12.192 -5.087 1.00 60.78 122 SER A C 1
ATOM 1030 O O . SER A 1 122 ? 21.362 -11.364 -4.816 1.00 60.78 122 SER A O 1
ATOM 1032 N N . VAL A 1 123 ? 22.916 -12.147 -6.239 1.00 62.25 123 VAL A N 1
ATOM 1033 C CA . VAL A 1 123 ? 22.765 -11.090 -7.265 1.00 62.25 123 VAL A CA 1
ATOM 1034 C C . VAL A 1 123 ? 21.331 -11.012 -7.809 1.00 62.25 123 VAL A C 1
ATOM 1036 O O . VAL A 1 123 ? 20.965 -10.023 -8.435 1.00 62.25 123 VAL A O 1
ATOM 1039 N N . TYR A 1 124 ? 20.496 -12.011 -7.525 1.00 64.25 124 TYR A N 1
ATOM 1040 C CA . TYR A 1 124 ? 19.087 -12.077 -7.909 1.00 64.25 124 TYR A CA 1
ATOM 1041 C C . TYR A 1 124 ? 18.126 -11.508 -6.852 1.00 64.25 124 TYR A C 1
ATOM 1043 O O . TYR A 1 124 ? 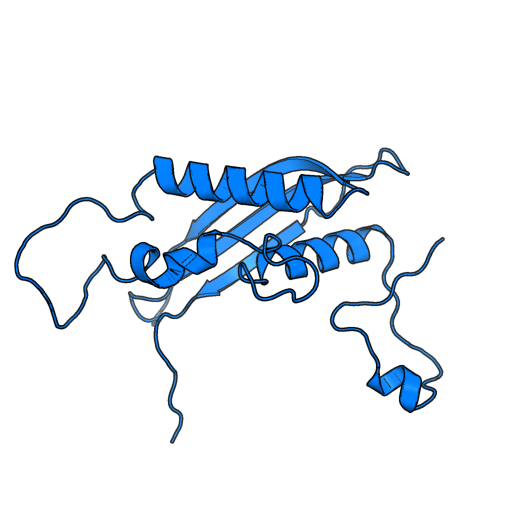16.930 -11.394 -7.107 1.00 64.25 124 TYR A O 1
ATOM 1051 N N . GLN A 1 125 ? 18.617 -11.137 -5.666 1.00 71.38 125 GLN A N 1
ATOM 1052 C CA . GLN A 1 125 ? 17.796 -10.522 -4.624 1.00 71.38 125 GLN A CA 1
ATOM 1053 C C . GLN A 1 125 ? 17.676 -9.019 -4.867 1.00 71.38 125 GLN A C 1
ATOM 1055 O O . GLN A 1 125 ? 18.645 -8.335 -5.217 1.00 71.38 125 GLN A O 1
ATOM 1060 N N . ARG A 1 126 ? 16.476 -8.477 -4.679 1.00 75.06 126 ARG A N 1
ATOM 1061 C CA . ARG A 1 126 ? 16.209 -7.044 -4.837 1.00 75.06 126 ARG A CA 1
ATOM 1062 C C . ARG A 1 126 ? 15.430 -6.531 -3.648 1.00 75.06 126 ARG A C 1
ATOM 1064 O O . ARG A 1 126 ? 14.602 -7.238 -3.082 1.00 75.06 126 ARG A O 1
ATOM 1071 N N . LYS A 1 127 ? 15.696 -5.281 -3.287 1.00 85.06 127 LYS A N 1
ATOM 1072 C CA . LYS A 1 127 ? 14.959 -4.587 -2.242 1.00 85.06 127 LYS A CA 1
ATOM 1073 C C . LYS A 1 127 ? 13.998 -3.609 -2.903 1.00 85.06 127 LYS A C 1
ATOM 1075 O O . LYS A 1 127 ? 14.426 -2.690 -3.594 1.00 85.06 127 LYS A O 1
ATOM 1080 N N . ILE A 1 128 ? 12.707 -3.834 -2.724 1.00 87.25 128 ILE A N 1
ATOM 1081 C CA . ILE A 1 128 ? 11.645 -2.948 -3.198 1.00 87.25 128 ILE A CA 1
ATOM 1082 C C . ILE A 1 128 ? 11.418 -1.904 -2.115 1.00 87.25 128 ILE A C 1
ATOM 1084 O O . ILE A 1 128 ? 11.210 -2.263 -0.957 1.00 87.25 128 ILE A O 1
ATOM 1088 N N . ILE A 1 129 ? 11.468 -0.629 -2.481 1.00 91.44 129 ILE A N 1
ATOM 1089 C CA . ILE A 1 129 ? 11.258 0.497 -1.574 1.00 91.44 129 ILE A CA 1
ATOM 1090 C C . ILE A 1 129 ? 9.969 1.197 -1.957 1.00 91.44 129 ILE A C 1
ATOM 1092 O O . ILE A 1 129 ? 9.798 1.627 -3.100 1.00 91.44 129 ILE A O 1
ATOM 1096 N N . ILE A 1 130 ? 9.081 1.327 -0.980 1.00 94.25 130 ILE A N 1
ATOM 1097 C CA . ILE A 1 130 ? 7.799 2.000 -1.121 1.00 94.25 130 ILE A CA 1
ATOM 1098 C C . ILE A 1 130 ? 7.699 3.055 -0.033 1.00 94.25 130 ILE A C 1
ATOM 1100 O O . ILE A 1 130 ? 7.907 2.770 1.147 1.00 94.25 130 ILE A O 1
ATOM 1104 N N . GLU A 1 131 ? 7.350 4.272 -0.429 1.00 96.69 131 GLU A N 1
ATOM 1105 C CA . GLU A 1 131 ? 7.042 5.342 0.509 1.00 96.69 131 GLU A CA 1
ATOM 1106 C C . GLU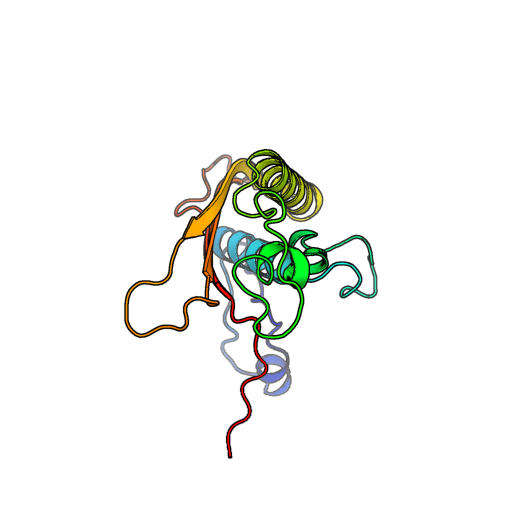 A 1 131 ? 5.776 6.075 0.069 1.00 96.69 131 GLU A C 1
ATOM 1108 O O . GLU A 1 131 ? 5.631 6.439 -1.098 1.00 96.69 131 GLU A O 1
ATOM 1113 N N . VAL A 1 132 ? 4.838 6.259 0.999 1.00 96.75 132 VAL A N 1
ATOM 1114 C CA . VAL A 1 132 ? 3.530 6.865 0.727 1.00 96.75 132 VAL A CA 1
ATOM 1115 C C . VAL A 1 132 ? 3.316 8.037 1.666 1.00 96.75 132 VAL A C 1
ATOM 1117 O O . VAL A 1 132 ? 3.309 7.889 2.890 1.00 96.75 132 VAL A O 1
ATOM 1120 N N . HIS A 1 133 ? 3.097 9.199 1.062 1.00 97.31 133 HIS A N 1
ATOM 1121 C CA . HIS A 1 133 ? 2.737 10.431 1.744 1.00 97.31 133 HIS A CA 1
ATOM 1122 C C . HIS A 1 133 ? 1.282 10.769 1.458 1.00 97.31 133 HIS A C 1
ATOM 1124 O O . HIS A 1 133 ? 0.766 10.555 0.357 1.00 97.31 133 HIS A O 1
ATOM 1130 N N . GLY A 1 134 ? 0.620 11.356 2.446 1.00 96.31 134 GLY A N 1
ATOM 1131 C CA . GLY A 1 134 ? -0.743 11.818 2.270 1.00 96.31 134 GLY A CA 1
ATOM 1132 C C . GLY A 1 134 ? -1.258 12.627 3.445 1.00 96.31 134 GLY A C 1
ATOM 1133 O O . GLY A 1 134 ? -0.580 12.809 4.457 1.00 96.31 134 GLY A O 1
ATOM 1134 N N . GLN A 1 135 ? -2.478 13.118 3.280 1.00 97.62 135 GLN A N 1
ATOM 1135 C CA . GLN A 1 135 ? -3.220 13.869 4.281 1.00 97.62 135 GLN A CA 1
ATOM 1136 C C . GLN A 1 135 ? -4.441 13.060 4.715 1.00 97.62 135 GLN A C 1
ATOM 1138 O O . GLN A 1 135 ? -5.196 12.561 3.883 1.00 97.62 135 GLN A O 1
ATOM 1143 N N . ILE A 1 136 ? -4.641 12.920 6.018 1.00 96.81 136 ILE A N 1
ATOM 1144 C CA . ILE A 1 136 ? -5.779 12.208 6.589 1.00 96.81 136 ILE A CA 1
ATOM 1145 C C . ILE A 1 136 ? -7.007 13.103 6.451 1.00 96.81 136 ILE A C 1
ATOM 1147 O O . ILE A 1 136 ? -7.035 14.210 6.988 1.00 96.81 136 ILE A O 1
ATOM 1151 N N . LYS A 1 137 ? -8.033 12.629 5.742 1.00 95.81 137 LYS A N 1
ATOM 1152 C CA . LYS A 1 137 ? -9.196 13.453 5.379 1.00 95.81 137 LYS A CA 1
ATOM 1153 C C . LYS A 1 137 ? -9.976 13.948 6.596 1.00 95.81 137 LYS A C 1
ATOM 1155 O O . LYS A 1 137 ? -10.416 15.088 6.606 1.00 95.81 137 LYS A O 1
ATOM 1160 N N . SER A 1 138 ? -10.121 13.115 7.628 1.00 93.56 138 SER A N 1
ATOM 1161 C CA . SER A 1 138 ? -10.909 13.456 8.822 1.00 93.56 138 SER A CA 1
ATOM 1162 C C . SER A 1 138 ? -10.253 14.501 9.723 1.00 93.56 138 SER A C 1
ATOM 1164 O O . SER A 1 138 ? -10.956 15.226 10.416 1.00 93.56 138 SER A O 1
ATOM 1166 N N . THR A 1 139 ? -8.921 14.577 9.742 1.00 93.25 139 THR A N 1
ATOM 1167 C CA . THR A 1 139 ? -8.181 15.483 10.635 1.00 93.25 139 THR A CA 1
ATOM 1168 C C . THR A 1 139 ? -7.508 16.633 9.896 1.00 93.25 139 THR A C 1
ATOM 1170 O O . THR A 1 139 ? -7.035 17.568 10.535 1.00 93.25 139 THR A O 1
ATOM 1173 N N . GLY A 1 140 ? -7.385 16.547 8.569 1.00 92.75 140 GLY A N 1
ATOM 1174 C CA . GLY A 1 140 ? -6.585 17.466 7.763 1.00 92.75 140 GLY A CA 1
ATOM 1175 C C . GLY A 1 140 ? -5.080 17.394 8.053 1.00 92.75 140 GLY A C 1
ATOM 1176 O O . GLY A 1 140 ? -4.313 18.160 7.471 1.00 92.75 140 GLY A O 1
ATOM 1177 N N . LYS A 1 141 ? -4.617 16.494 8.927 1.00 94.88 141 LYS A N 1
ATOM 1178 C CA . LYS A 1 141 ? -3.195 16.353 9.260 1.00 94.88 141 LYS A CA 1
ATOM 1179 C C . LYS A 1 141 ? -2.477 15.489 8.230 1.00 94.88 141 LYS A C 1
ATOM 1181 O O . LYS A 1 141 ? -3.087 14.644 7.577 1.00 94.88 141 LYS A O 1
ATOM 1186 N N . ARG A 1 142 ? -1.166 15.688 8.090 1.00 96.12 142 ARG A N 1
ATOM 1187 C CA . ARG A 1 142 ? -0.315 14.778 7.311 1.00 96.12 142 ARG A CA 1
ATOM 1188 C C . ARG A 1 142 ? -0.198 13.439 8.035 1.00 96.12 142 ARG A C 1
ATOM 1190 O O . ARG A 1 142 ? -0.202 13.409 9.261 1.00 96.12 142 ARG A O 1
ATOM 1197 N N . LEU A 1 143 ? -0.093 12.354 7.273 1.00 94.69 143 LEU A N 1
ATOM 1198 C CA . LEU A 1 143 ? 0.300 11.058 7.816 1.00 94.69 143 LEU A CA 1
ATOM 1199 C C . LEU A 1 143 ? 1.781 11.141 8.205 1.00 94.69 143 LEU A C 1
ATOM 1201 O O . LEU A 1 143 ? 2.640 11.125 7.325 1.00 94.69 143 LEU A O 1
ATOM 1205 N N . ASP A 1 144 ? 2.057 11.274 9.502 1.00 92.88 144 ASP A N 1
ATOM 1206 C CA . ASP A 1 144 ? 3.406 11.479 10.034 1.00 92.88 144 ASP A CA 1
ATOM 1207 C C . ASP A 1 144 ? 3.708 10.462 11.151 1.00 92.88 144 ASP A C 1
ATOM 1209 O O . ASP A 1 144 ? 2.958 10.392 12.122 1.00 92.88 144 ASP A O 1
ATOM 1213 N N . PRO A 1 145 ? 4.731 9.600 11.011 1.00 93.25 145 PRO A N 1
ATOM 1214 C CA . PRO A 1 145 ? 5.585 9.451 9.833 1.00 93.25 145 PRO A CA 1
ATOM 1215 C C . PRO A 1 145 ? 4.810 8.968 8.592 1.00 93.25 145 PRO A C 1
ATOM 1217 O O . PRO A 1 145 ? 3.777 8.294 8.733 1.00 93.25 145 PRO A O 1
ATOM 1220 N N . PRO A 1 146 ? 5.308 9.255 7.374 1.00 94.44 146 PRO A N 1
ATOM 1221 C CA . PRO A 1 146 ? 4.780 8.643 6.161 1.00 94.44 146 PRO A CA 1
ATOM 1222 C C . PRO A 1 146 ? 4.916 7.121 6.244 1.00 94.44 146 PRO A C 1
ATOM 1224 O O . PRO A 1 146 ? 5.733 6.587 7.003 1.00 94.44 146 PRO A O 1
ATOM 1227 N N . LEU A 1 147 ? 4.140 6.399 5.439 1.00 95.75 147 LEU A N 1
ATOM 1228 C CA . LEU A 1 147 ? 4.380 4.968 5.311 1.00 95.75 147 LEU A CA 1
ATOM 1229 C C . LEU A 1 147 ? 5.727 4.762 4.618 1.00 95.75 147 LEU A C 1
ATOM 1231 O O . LEU A 1 147 ? 5.932 5.281 3.524 1.00 95.75 147 LEU A O 1
ATOM 1235 N N . LYS A 1 148 ? 6.593 3.944 5.215 1.00 95.12 148 LYS A N 1
ATOM 1236 C CA . LYS A 1 148 ? 7.813 3.430 4.590 1.00 95.12 148 LYS A CA 1
ATOM 1237 C C . LYS A 1 148 ? 7.816 1.916 4.681 1.00 95.12 148 LYS A C 1
ATOM 1239 O O . LYS A 1 148 ? 7.664 1.360 5.766 1.00 95.12 148 LYS A O 1
ATOM 1244 N N . MET A 1 149 ? 8.003 1.259 3.547 1.00 93.44 149 MET A N 1
ATOM 1245 C CA . MET A 1 149 ? 8.036 -0.191 3.445 1.00 93.44 149 MET A CA 1
ATOM 1246 C C . MET A 1 149 ? 9.224 -0.617 2.589 1.00 93.44 149 MET A C 1
ATOM 1248 O O . MET A 1 149 ? 9.522 -0.022 1.553 1.00 93.44 149 MET A O 1
ATOM 1252 N N . SER A 1 150 ? 9.926 -1.646 3.050 1.00 90.62 150 SER A N 1
ATOM 1253 C CA . SER A 1 150 ? 11.008 -2.292 2.316 1.00 90.62 150 SER A CA 1
ATOM 1254 C C . SER A 1 150 ? 10.707 -3.776 2.221 1.00 90.62 150 SER A C 1
ATOM 1256 O O . SER A 1 150 ? 10.538 -4.428 3.248 1.00 90.62 150 SER A O 1
ATOM 1258 N N . ILE A 1 151 ? 10.643 -4.303 1.002 1.00 86.88 151 ILE A N 1
ATOM 1259 C CA . ILE A 1 151 ? 10.393 -5.722 0.755 1.00 86.88 151 ILE A CA 1
ATOM 1260 C C . ILE A 1 151 ? 11.661 -6.314 0.163 1.00 86.88 151 ILE A C 1
ATOM 1262 O O . ILE A 1 151 ? 12.107 -5.893 -0.905 1.00 86.88 151 ILE A O 1
ATOM 1266 N N . LEU A 1 152 ? 12.253 -7.278 0.862 1.00 83.81 152 LEU A N 1
ATOM 1267 C CA . LEU A 1 152 ? 13.298 -8.109 0.285 1.00 83.81 152 LEU A CA 1
ATOM 1268 C C . LEU A 1 152 ? 12.624 -9.181 -0.570 1.00 83.81 152 LEU A C 1
ATOM 1270 O O . LEU A 1 152 ? 11.922 -10.040 -0.046 1.00 83.81 152 LEU A O 1
ATOM 1274 N N . TYR A 1 153 ? 12.835 -9.118 -1.877 1.00 75.00 153 TYR A N 1
ATOM 1275 C CA . TYR A 1 153 ? 12.317 -10.101 -2.812 1.00 75.00 153 TYR A CA 1
ATOM 1276 C C . TYR A 1 153 ? 13.416 -11.079 -3.222 1.00 75.00 153 TYR A C 1
ATOM 1278 O O . TYR A 1 153 ? 14.525 -10.677 -3.597 1.00 75.00 153 TYR A O 1
ATOM 1286 N N . THR A 1 154 ? 13.086 -12.368 -3.168 1.00 69.31 154 THR A N 1
ATOM 1287 C CA . THR A 1 154 ? 13.958 -13.469 -3.575 1.00 69.31 154 THR A CA 1
ATOM 1288 C C . THR A 1 154 ? 13.211 -14.351 -4.575 1.00 69.31 154 THR A C 1
ATOM 1290 O O . THR A 1 154 ? 12.176 -14.906 -4.212 1.00 69.31 154 THR A O 1
ATOM 1293 N N . PRO A 1 155 ? 13.703 -14.518 -5.815 1.00 60.28 155 PRO A N 1
ATOM 1294 C CA . PRO A 1 155 ? 12.983 -15.283 -6.834 1.00 60.28 155 PRO A CA 1
ATOM 1295 C C . PRO A 1 155 ? 13.026 -16.806 -6.626 1.00 60.28 155 PRO A C 1
ATOM 1297 O O . PRO A 1 155 ? 12.335 -17.520 -7.345 1.00 60.28 155 PRO A O 1
ATOM 1300 N N . PHE A 1 156 ? 13.823 -17.315 -5.680 1.00 58.75 156 PHE A N 1
ATOM 1301 C CA . PHE A 1 156 ? 14.013 -18.751 -5.464 1.00 58.75 156 PHE A CA 1
ATOM 1302 C C . PHE A 1 156 ? 13.133 -19.294 -4.341 1.00 58.75 156 PHE A C 1
ATOM 1304 O O . PHE A 1 156 ? 12.936 -18.639 -3.316 1.00 58.75 156 PHE A O 1
ATOM 1311 N N . GLN A 1 157 ? 12.677 -20.531 -4.518 1.00 46.41 157 GLN A N 1
ATOM 1312 C CA . GLN A 1 157 ? 12.135 -21.347 -3.442 1.00 46.41 157 GLN A CA 1
ATOM 1313 C C . GLN A 1 157 ? 13.311 -21.788 -2.558 1.00 46.41 157 GLN A C 1
ATOM 1315 O O . GLN A 1 157 ? 14.249 -22.419 -3.041 1.00 46.41 157 GLN A O 1
ATOM 1320 N N . VAL A 1 158 ? 13.315 -21.378 -1.289 1.00 45.59 158 VAL A N 1
ATOM 1321 C CA . VAL A 1 158 ? 14.341 -21.801 -0.329 1.00 45.59 158 VAL A CA 1
ATOM 1322 C C . VAL A 1 158 ? 13.930 -23.170 0.197 1.00 45.59 158 VAL A C 1
ATOM 1324 O O . VAL A 1 158 ? 13.009 -23.266 1.004 1.00 45.59 158 VAL A O 1
ATOM 1327 N N . GLU A 1 159 ? 14.580 -24.224 -0.282 1.00 40.88 159 GLU A N 1
ATOM 1328 C CA . GLU A 1 159 ? 14.480 -25.550 0.325 1.00 40.88 159 GLU A CA 1
ATOM 1329 C C . GLU A 1 159 ? 15.501 -25.639 1.465 1.00 40.88 159 GLU A C 1
ATOM 1331 O O . GLU A 1 159 ? 16.697 -25.419 1.269 1.00 40.88 159 GLU A O 1
ATOM 1336 N N . THR A 1 160 ? 15.023 -25.907 2.678 1.00 36.94 160 THR A N 1
ATOM 1337 C CA . THR A 1 160 ? 15.863 -26.215 3.840 1.00 36.94 160 THR A CA 1
ATOM 1338 C C . THR A 1 160 ? 15.818 -27.719 4.082 1.00 36.94 160 THR A C 1
ATOM 1340 O O . THR A 1 160 ? 14.721 -28.252 4.255 1.00 36.94 160 THR A O 1
ATOM 1343 N N . ASN A 1 161 ? 16.986 -28.369 4.081 1.00 42.03 161 ASN A N 1
ATOM 1344 C CA . ASN A 1 161 ? 17.148 -29.768 4.502 1.00 42.03 161 ASN A CA 1
ATOM 1345 C C . ASN A 1 161 ? 16.811 -29.960 5.982 1.00 42.03 161 ASN A C 1
ATOM 1347 O O . ASN A 1 161 ? 17.167 -29.058 6.777 1.00 42.03 161 ASN A O 1
#

Sequence (161 aa):
MPEYFPTPFPFHDIMKKSRKIRKLNLEDSIRANICSLVLMRMGEFAYDRKMGFEMWDFDRQVFYHEREPYYEKKKTKKGPLENATARKHFKDSLKRLISENEIRLNVSSVFFGFEKVSGNMSVYQRKIIIEVHGQIKSTGKRLDPPLKMSILYTPFQVETN

Radius of gyration: 18.71 Å; Cα contacts (8 Å, |Δi|>4): 220; chains: 1; bounding box: 42×47×56 Å